Protein AF-A0AA92X6E6-F1 (afdb_monomer)

Mean predicted aligned error: 10.39 Å

Secondary structure (DSSP, 8-state):
-------------S--S--PPPPPHHHHHHHHHHHHHHHHHHSS-EEEEEEEETTEEEEEEEESS-----EEEEEPPTT----TT----EEEE-SHHHHHHHTSTT--S-B------S-HHHHHHHSPP--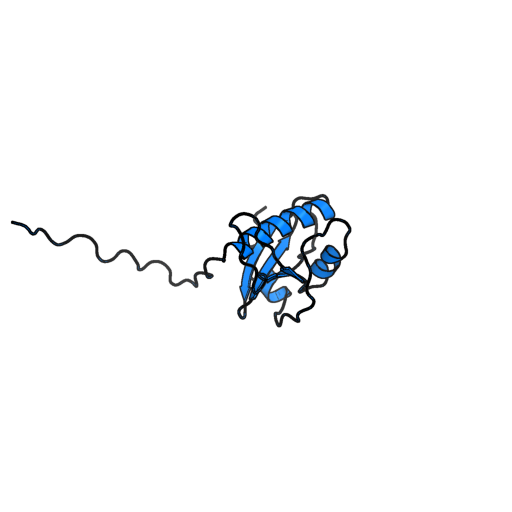-

pLDDT: mean 79.71, std 19.13, range [33.88, 97.06]

Nearest PDB structures (foldseek):
  1dc9-assembly1_A  TM=6.259E-01  e=8.188E+00  Rattus norvegicus
  9bk6-assembly1_A  TM=3.280E-01  e=2.214E+00  synthetic construct
  3cfi-assembly2_D  TM=2.871E-01  e=4.975E+00  Vibrio vulnificus

Radius of gyration: 19.06 Å; Cα contacts (8 Å, |Δi|>4): 184; chains: 1; bounding box: 31×52×62 Å

Structure (mmCIF, N/CA/C/O backbone):
data_AF-A0AA92X6E6-F1
#
_entry.id   AF-A0AA92X6E6-F1
#
loop_
_atom_site.group_PDB
_atom_site.id
_atom_site.type_symbol
_atom_site.label_atom_id
_atom_site.label_alt_id
_atom_site.label_comp_id
_atom_site.label_asym_id
_atom_site.label_entity_id
_atom_site.label_seq_id
_atom_site.pdbx_PDB_ins_code
_atom_site.Cartn_x
_atom_site.Cartn_y
_atom_site.Cartn_z
_atom_site.occupancy
_atom_site.B_iso_or_equiv
_atom_site.auth_seq_id
_atom_site.auth_comp_id
_atom_site.auth_asym_id
_atom_site.auth_atom_id
_atom_site.pdbx_PDB_model_num
ATOM 1 N N . MET A 1 1 ? 3.571 40.885 -46.403 1.00 33.88 1 MET A N 1
ATOM 2 C CA . MET A 1 1 ? 4.384 39.675 -46.140 1.00 33.88 1 MET A CA 1
ATOM 3 C C . MET A 1 1 ? 5.428 40.0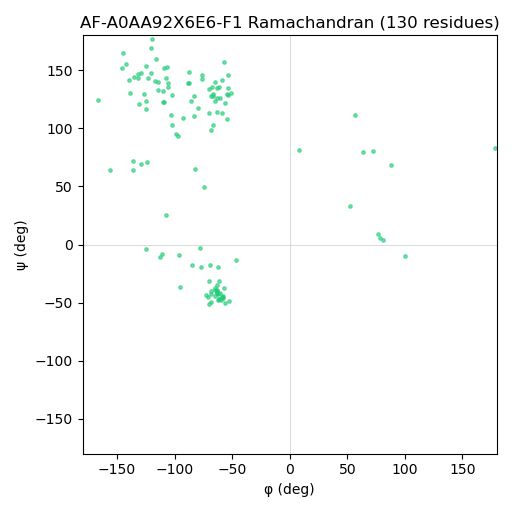42 -45.084 1.00 33.88 1 MET A C 1
ATOM 5 O O . MET A 1 1 ? 6.231 40.914 -45.368 1.00 33.88 1 MET A O 1
ATOM 9 N N . ILE A 1 2 ? 5.147 39.802 -43.792 1.00 38.84 2 ILE A N 1
ATOM 10 C CA . ILE A 1 2 ? 5.682 38.713 -42.924 1.00 38.84 2 ILE A CA 1
ATOM 11 C C . ILE A 1 2 ? 7.232 38.776 -42.904 1.00 38.84 2 ILE A C 1
ATOM 13 O O . ILE A 1 2 ? 7.842 38.629 -43.950 1.00 38.84 2 ILE A O 1
ATOM 17 N N . TYR A 1 3 ? 7.940 39.118 -41.820 1.00 34.66 3 TYR A N 1
ATOM 18 C CA . TYR A 1 3 ? 8.103 38.350 -40.579 1.00 34.66 3 TYR A CA 1
ATOM 19 C C . TYR A 1 3 ? 8.701 39.240 -39.465 1.00 34.66 3 TYR A C 1
ATOM 21 O O . TYR A 1 3 ? 9.809 39.745 -39.616 1.00 34.66 3 TYR A O 1
ATOM 29 N N . LYS A 1 4 ? 8.038 39.353 -38.304 1.00 40.34 4 LYS A N 1
ATOM 30 C CA . LYS A 1 4 ? 8.718 39.616 -37.021 1.00 40.34 4 LYS A CA 1
ATOM 31 C C . LYS A 1 4 ? 8.855 38.272 -36.308 1.00 40.34 4 LYS A C 1
ATOM 33 O O . LYS A 1 4 ? 7.908 37.786 -35.701 1.00 40.34 4 LYS A O 1
ATOM 38 N N . LYS A 1 5 ? 10.013 37.635 -36.471 1.00 50.03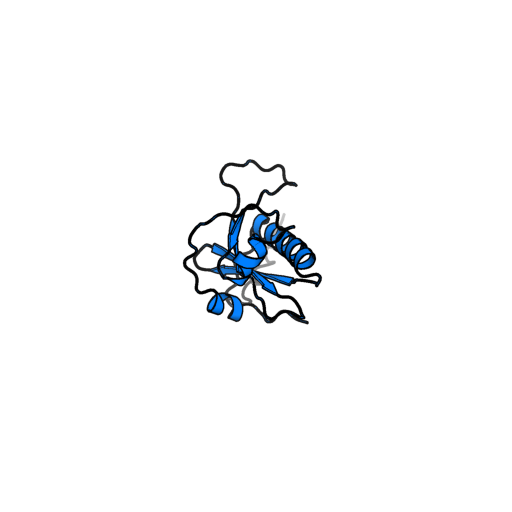 5 LYS A N 1
ATOM 39 C CA . LYS A 1 5 ? 10.411 36.407 -35.778 1.00 50.03 5 LYS A CA 1
ATOM 40 C C . LYS A 1 5 ? 11.373 36.818 -34.674 1.00 50.03 5 LYS A C 1
ATOM 42 O O . LYS A 1 5 ? 12.514 37.107 -34.993 1.00 50.03 5 LYS A O 1
ATOM 47 N N . THR A 1 6 ? 10.903 36.850 -33.433 1.00 48.44 6 THR A N 1
ATOM 48 C CA . THR A 1 6 ? 11.702 36.597 -32.221 1.00 48.44 6 THR A CA 1
ATOM 49 C C . THR A 1 6 ? 10.800 36.767 -31.005 1.00 48.44 6 THR A C 1
ATOM 51 O O . THR A 1 6 ? 10.757 37.807 -30.357 1.00 48.44 6 THR A O 1
ATOM 54 N N . MET A 1 7 ? 10.058 35.716 -30.682 1.00 45.00 7 MET A N 1
ATOM 55 C CA . MET A 1 7 ? 9.628 35.502 -29.309 1.00 45.00 7 MET A CA 1
ATOM 56 C C . MET A 1 7 ? 9.841 34.044 -28.938 1.00 45.00 7 MET A C 1
ATOM 58 O O . MET A 1 7 ? 9.642 33.151 -29.758 1.00 45.00 7 MET A O 1
ATOM 62 N N . ALA A 1 8 ? 10.212 33.881 -27.671 1.00 48.12 8 ALA A N 1
ATOM 63 C CA . ALA A 1 8 ? 10.276 32.649 -26.907 1.00 48.12 8 ALA A CA 1
ATOM 64 C C . ALA A 1 8 ? 11.416 31.690 -27.270 1.00 48.12 8 ALA A C 1
ATOM 66 O O . ALA A 1 8 ? 11.217 30.654 -27.894 1.00 48.12 8 ALA A O 1
ATOM 67 N N . LEU A 1 9 ? 12.606 31.977 -26.749 1.00 48.16 9 LEU A N 1
ATOM 68 C CA . LEU A 1 9 ? 13.471 30.903 -26.277 1.00 48.16 9 LEU A CA 1
ATOM 69 C C . LEU A 1 9 ? 14.146 31.315 -24.971 1.00 48.16 9 LEU A C 1
ATOM 71 O O . LEU A 1 9 ? 14.558 32.460 -24.817 1.00 48.16 9 LEU A O 1
ATOM 75 N N . ALA A 1 10 ? 14.252 30.327 -24.084 1.00 50.19 10 ALA A N 1
ATOM 76 C CA . ALA A 1 10 ? 14.883 30.341 -22.767 1.00 50.19 10 ALA A CA 1
ATOM 77 C C . ALA A 1 10 ? 14.001 30.774 -21.580 1.00 50.19 10 ALA A C 1
ATOM 79 O O . ALA A 1 10 ? 14.264 31.759 -20.901 1.00 50.19 10 ALA A O 1
ATOM 80 N N . ALA A 1 11 ? 13.015 29.938 -21.251 1.00 50.38 11 ALA A N 1
ATOM 81 C CA . ALA A 1 11 ? 12.590 29.756 -19.864 1.00 50.38 11 ALA A CA 1
ATOM 82 C C . ALA A 1 11 ? 12.389 28.259 -19.586 1.00 50.38 11 ALA A C 1
ATOM 84 O O . ALA A 1 11 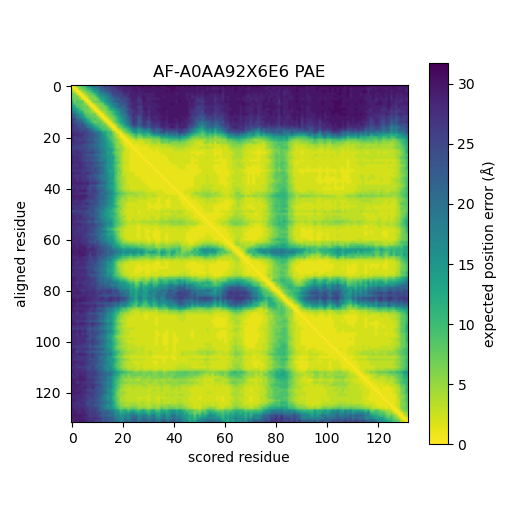? 11.267 27.780 -19.507 1.00 50.38 11 ALA A O 1
ATOM 85 N N . LEU A 1 12 ? 13.485 27.501 -19.500 1.00 45.84 12 LEU A N 1
ATOM 86 C CA . LEU A 1 12 ? 13.479 26.159 -18.903 1.00 45.84 12 LEU A CA 1
ATOM 87 C C . LEU A 1 12 ? 14.889 25.809 -18.417 1.00 45.84 12 LEU A C 1
ATOM 89 O O . LEU A 1 12 ? 15.567 24.919 -18.913 1.00 45.84 12 LEU A O 1
ATOM 93 N N . ALA A 1 13 ? 15.346 26.589 -17.445 1.00 48.22 13 ALA A N 1
ATOM 94 C CA . ALA A 1 13 ? 16.503 26.271 -16.621 1.00 48.22 13 ALA A CA 1
ATOM 95 C C . ALA A 1 13 ? 16.140 26.593 -15.169 1.00 48.22 13 ALA A C 1
ATOM 97 O O . ALA A 1 13 ? 16.676 27.519 -14.569 1.00 48.22 13 ALA A O 1
ATOM 98 N N . ILE A 1 14 ? 15.156 25.873 -14.625 1.00 44.94 14 ILE A N 1
ATOM 99 C CA . ILE A 1 14 ? 14.863 25.894 -13.193 1.00 44.94 14 ILE A CA 1
ATOM 100 C C . ILE A 1 14 ? 14.767 24.438 -12.729 1.00 44.94 14 ILE A C 1
ATOM 102 O O . ILE A 1 14 ? 13.973 23.658 -13.248 1.00 44.94 14 ILE A O 1
ATOM 106 N N . SER A 1 15 ? 15.641 24.111 -11.775 1.00 40.41 15 SER A N 1
ATOM 107 C CA . SER A 1 15 ? 15.634 22.944 -10.883 1.00 40.41 15 SER A CA 1
ATOM 108 C C . SER A 1 15 ? 15.782 21.545 -11.500 1.00 40.41 15 SER A C 1
ATOM 110 O O . SER A 1 15 ? 14.850 20.749 -11.525 1.00 40.41 15 SER A O 1
ATOM 112 N N . LEU A 1 16 ? 17.026 21.179 -11.824 1.00 44.69 16 LEU A N 1
ATOM 113 C CA . LEU A 1 16 ? 17.524 19.792 -11.811 1.00 44.69 16 LEU A CA 1
ATOM 114 C C . LEU A 1 16 ? 17.762 19.298 -10.365 1.00 44.69 16 LEU A C 1
ATOM 116 O O . LEU A 1 16 ? 18.814 18.760 -10.032 1.00 44.69 16 LEU A O 1
ATOM 120 N N . THR A 1 17 ? 16.784 19.479 -9.480 1.00 48.62 17 THR A N 1
ATOM 121 C CA . THR A 1 17 ? 16.716 18.739 -8.213 1.00 48.62 17 THR A CA 1
ATOM 122 C C . THR A 1 17 ? 15.766 17.575 -8.449 1.00 48.62 17 THR A C 1
ATOM 124 O O . THR A 1 17 ? 14.558 17.766 -8.381 1.00 48.62 17 THR A O 1
ATOM 127 N N . GLY A 1 18 ? 16.329 16.420 -8.828 1.00 50.62 18 GLY A N 1
ATOM 128 C CA . GLY A 1 18 ? 15.669 15.125 -9.053 1.00 50.62 18 GLY A CA 1
ATOM 129 C C . GLY A 1 18 ? 14.140 15.131 -9.005 1.00 50.62 18 GLY A C 1
ATOM 130 O O . GLY A 1 18 ? 13.559 14.771 -7.985 1.00 50.62 18 GLY A O 1
ATOM 131 N N . CYS A 1 19 ? 13.485 15.529 -10.099 1.00 55.09 19 CYS A N 1
ATOM 132 C CA . CYS A 1 19 ? 12.039 15.398 -10.206 1.00 55.09 19 CYS A CA 1
ATOM 133 C C . CYS A 1 19 ? 11.692 13.909 -10.159 1.00 55.09 19 CYS A C 1
ATOM 135 O O . CYS A 1 19 ? 12.061 13.147 -11.055 1.00 55.09 19 CYS A O 1
ATOM 137 N N . GLN A 1 20 ? 11.002 13.494 -9.097 1.00 60.25 20 GLN A N 1
ATOM 138 C CA . GLN A 1 20 ? 10.381 12.178 -9.033 1.00 60.25 20 GLN A CA 1
ATOM 139 C C . GLN A 1 20 ? 9.497 12.024 -10.289 1.00 60.25 20 GLN A C 1
ATOM 141 O O . GLN A 1 20 ? 8.819 12.992 -10.652 1.00 60.25 20 GLN A O 1
ATOM 146 N N . PRO A 1 21 ? 9.531 10.878 -10.999 1.00 70.50 21 PRO A N 1
ATOM 147 C CA . PRO A 1 21 ? 8.727 10.704 -12.204 1.00 70.50 21 PRO A CA 1
ATOM 148 C C . PRO A 1 21 ? 7.255 11.000 -11.901 1.00 70.50 21 PRO A C 1
ATOM 150 O O . PRO A 1 21 ? 6.782 10.739 -10.795 1.00 70.50 21 PRO A O 1
ATOM 153 N N . THR A 1 22 ? 6.520 11.558 -12.863 1.00 81.94 22 THR A N 1
ATOM 154 C CA . THR A 1 22 ? 5.072 11.722 -12.704 1.00 81.94 22 THR A CA 1
ATOM 155 C C . THR A 1 22 ? 4.452 10.334 -12.519 1.00 81.94 22 THR A C 1
ATOM 157 O O . THR A 1 22 ? 4.720 9.448 -13.337 1.00 81.94 22 THR A O 1
ATOM 160 N N . PRO A 1 23 ? 3.669 10.099 -11.452 1.00 85.38 23 PRO A N 1
ATOM 161 C CA . PRO A 1 23 ? 3.060 8.797 -11.229 1.00 85.38 23 PRO A CA 1
ATOM 162 C C . PRO A 1 23 ? 2.051 8.484 -12.344 1.00 85.38 23 PRO A C 1
ATOM 164 O O . PRO A 1 23 ? 1.275 9.361 -12.740 1.00 85.38 23 PRO A O 1
ATOM 167 N N . PRO A 1 24 ? 2.004 7.237 -12.831 1.00 86.69 24 PRO A N 1
ATOM 168 C CA . PRO A 1 24 ? 0.878 6.750 -13.618 1.00 86.69 24 PRO A CA 1
ATOM 169 C C . PRO A 1 24 ? -0.451 6.886 -12.856 1.00 86.69 24 PRO A C 1
ATOM 171 O O . PRO A 1 24 ? -0.480 6.885 -11.624 1.00 86.69 24 PRO A O 1
ATOM 174 N N . SER A 1 25 ? -1.576 6.932 -13.573 1.00 84.81 25 SER A N 1
ATOM 175 C CA . SER A 1 25 ? -2.913 7.063 -12.968 1.00 84.81 25 SER A CA 1
ATOM 176 C C . SER A 1 25 ? -3.235 5.948 -11.965 1.00 84.81 25 SER A C 1
ATOM 178 O O . SER A 1 25 ? -3.816 6.223 -10.914 1.00 84.81 25 SER A O 1
ATOM 180 N N . TYR A 1 26 ? -2.806 4.709 -12.235 1.00 86.44 26 TYR A N 1
ATOM 181 C CA . TYR A 1 26 ? -3.031 3.580 -11.328 1.00 86.44 26 TYR A CA 1
ATOM 182 C C . TYR A 1 26 ? -2.363 3.787 -9.960 1.00 86.44 26 TYR A C 1
ATOM 184 O O . TYR A 1 26 ? -2.899 3.338 -8.951 1.00 86.44 26 TYR A O 1
ATOM 192 N N . VAL A 1 27 ? -1.225 4.493 -9.904 1.00 90.50 27 VAL A N 1
ATOM 193 C CA . VAL A 1 27 ? -0.505 4.780 -8.654 1.00 90.50 27 VAL A CA 1
ATOM 194 C C . VAL A 1 27 ? -1.322 5.727 -7.791 1.00 90.50 27 VAL A C 1
ATOM 196 O O . VAL A 1 27 ? -1.573 5.430 -6.627 1.00 90.50 27 VAL A O 1
ATOM 199 N N . SER A 1 28 ? -1.796 6.830 -8.373 1.00 89.50 28 SER A N 1
ATOM 200 C CA . SER A 1 28 ? -2.647 7.798 -7.675 1.00 89.50 28 SER A CA 1
ATOM 201 C C . SER A 1 28 ? -3.950 7.160 -7.185 1.00 89.50 28 SER A C 1
ATOM 203 O O . SER A 1 28 ? -4.354 7.380 -6.043 1.00 89.50 28 SER A O 1
ATOM 205 N N . ASN A 1 29 ? -4.575 6.318 -8.012 1.00 88.75 29 ASN A N 1
ATOM 206 C CA . ASN A 1 29 ? -5.808 5.618 -7.652 1.00 88.75 29 ASN A CA 1
ATOM 207 C C . ASN A 1 29 ? -5.584 4.576 -6.551 1.00 88.75 29 ASN A C 1
ATOM 209 O O . ASN A 1 29 ? -6.371 4.505 -5.608 1.00 88.75 29 ASN A O 1
ATOM 213 N N . ALA A 1 30 ? -4.497 3.804 -6.626 1.00 91.94 30 ALA A N 1
ATOM 214 C C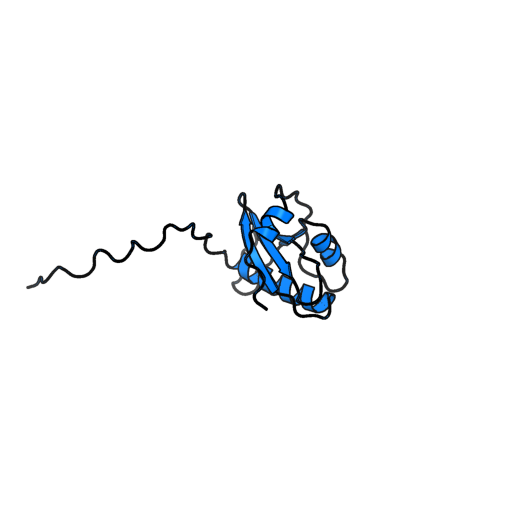A . ALA A 1 30 ? -4.138 2.858 -5.576 1.00 91.94 30 ALA A CA 1
ATOM 215 C C . ALA A 1 30 ? -3.836 3.559 -4.253 1.00 91.94 30 ALA A C 1
ATOM 217 O O . ALA A 1 30 ? -4.294 3.103 -3.210 1.00 91.94 30 ALA A O 1
ATOM 218 N N . ASN A 1 31 ? -3.153 4.702 -4.301 1.00 93.06 31 ASN A N 1
ATOM 219 C CA . ASN A 1 31 ? -2.870 5.515 -3.126 1.00 93.06 31 ASN A CA 1
ATOM 220 C C . ASN A 1 31 ? -4.169 5.983 -2.441 1.00 93.06 31 ASN A C 1
ATOM 222 O O . ASN A 1 31 ? -4.339 5.796 -1.240 1.00 93.06 31 ASN A O 1
ATOM 226 N N . ALA A 1 32 ? -5.132 6.503 -3.211 1.00 92.12 32 ALA A N 1
ATOM 227 C CA . ALA A 1 32 ? -6.430 6.934 -2.686 1.00 92.12 32 ALA A CA 1
ATOM 228 C C . ALA A 1 32 ? -7.272 5.770 -2.123 1.00 92.12 32 ALA A C 1
ATOM 230 O O . ALA A 1 32 ? -7.956 5.917 -1.106 1.00 92.12 32 ALA A O 1
ATOM 231 N N . LEU A 1 33 ? -7.226 4.597 -2.763 1.00 93.38 33 LEU A N 1
ATOM 232 C CA . LEU A 1 33 ? -7.918 3.404 -2.272 1.00 93.38 33 LEU A CA 1
ATOM 233 C C . LEU A 1 33 ? -7.290 2.866 -0.981 1.00 93.38 33 LEU A C 1
ATOM 235 O O . LEU A 1 33 ? -8.030 2.505 -0.064 1.00 93.38 33 LEU A O 1
ATOM 239 N N . LEU A 1 34 ? -5.958 2.867 -0.878 1.00 95.19 34 LEU A N 1
ATOM 240 C CA . LEU A 1 34 ? -5.242 2.514 0.349 1.00 95.19 34 LEU A CA 1
ATOM 241 C C . LEU A 1 34 ? -5.596 3.470 1.491 1.00 95.19 34 LEU A C 1
ATOM 243 O O . LEU A 1 34 ? -5.963 2.993 2.563 1.00 95.19 34 LEU A O 1
ATOM 247 N N . GLU A 1 35 ? -5.589 4.789 1.256 1.00 95.06 35 GLU A N 1
ATOM 248 C CA . GLU A 1 35 ? -6.021 5.778 2.258 1.00 95.06 35 GLU A CA 1
ATOM 249 C C . GLU A 1 35 ? -7.417 5.451 2.789 1.00 95.06 35 GLU A C 1
ATOM 251 O O . GLU A 1 35 ? -7.627 5.400 4.001 1.00 95.06 35 GLU A O 1
ATOM 256 N N . LYS A 1 36 ? -8.371 5.183 1.889 1.00 94.62 36 LYS A N 1
ATOM 257 C CA . LYS A 1 36 ? -9.756 4.875 2.254 1.00 94.62 36 LYS A CA 1
ATOM 258 C C . LYS A 1 36 ? -9.865 3.604 3.098 1.00 94.62 36 LYS A C 1
ATOM 260 O O . LYS A 1 36 ? -10.570 3.611 4.106 1.00 94.62 36 LYS A O 1
ATOM 265 N N . GLN A 1 37 ? -9.212 2.517 2.687 1.00 94.69 37 GLN A N 1
ATOM 266 C CA . GLN A 1 37 ? -9.332 1.229 3.377 1.00 94.69 37 GLN A CA 1
ATOM 267 C C . GLN A 1 37 ? -8.603 1.226 4.715 1.00 94.69 37 GLN A C 1
ATOM 269 O O . GLN A 1 37 ? -9.177 0.795 5.708 1.00 94.69 37 GLN A O 1
ATOM 274 N N . ILE A 1 38 ? -7.391 1.777 4.771 1.00 94.50 38 ILE A N 1
ATOM 275 C CA . ILE A 1 38 ? -6.641 1.909 6.025 1.00 94.50 38 ILE A CA 1
ATOM 276 C C . ILE A 1 38 ? -7.399 2.820 6.985 1.00 94.50 38 ILE A C 1
ATOM 278 O O . ILE A 1 38 ? -7.540 2.465 8.149 1.00 94.50 38 ILE A O 1
ATOM 282 N N . THR A 1 39 ? -7.975 3.925 6.495 1.00 94.25 39 THR A N 1
ATOM 283 C CA . THR A 1 39 ? -8.813 4.800 7.329 1.00 94.25 39 THR A CA 1
ATOM 284 C C . THR A 1 39 ? -9.994 4.050 7.931 1.00 94.25 39 THR A C 1
ATOM 286 O O . THR A 1 39 ? -10.303 4.195 9.110 1.00 94.25 39 THR A O 1
ATOM 289 N N . HIS A 1 40 ? -10.662 3.233 7.118 1.00 93.62 40 HIS A N 1
ATOM 290 C CA . HIS A 1 40 ? -11.797 2.445 7.572 1.00 93.62 40 HIS A CA 1
ATOM 291 C C . HIS A 1 40 ? -11.397 1.391 8.614 1.00 93.62 40 HIS A C 1
ATOM 293 O O . HIS A 1 40 ? -12.080 1.255 9.623 1.00 93.62 40 HIS A O 1
ATOM 299 N N . ILE A 1 41 ? -10.293 0.678 8.381 1.00 93.19 41 ILE A N 1
ATOM 300 C CA . ILE A 1 41 ? -9.803 -0.401 9.248 1.00 93.19 41 ILE A CA 1
ATOM 301 C C . ILE A 1 41 ? -9.250 0.148 10.570 1.00 93.19 41 ILE A C 1
ATOM 303 O O . ILE A 1 41 ? -9.555 -0.390 11.629 1.00 93.19 41 ILE A O 1
ATOM 307 N N . ALA A 1 42 ? -8.445 1.212 10.516 1.00 91.44 42 ALA A N 1
ATOM 308 C CA . ALA A 1 42 ? -7.832 1.822 11.695 1.00 91.44 42 ALA A CA 1
ATOM 309 C C . ALA A 1 42 ? -8.821 2.686 12.500 1.00 91.44 42 ALA A C 1
ATOM 311 O O . ALA A 1 42 ? -8.583 2.965 13.670 1.00 91.44 42 ALA A O 1
ATOM 312 N N . GLY A 1 43 ? -9.933 3.110 11.886 1.00 90.81 43 GLY A N 1
ATOM 313 C CA . GLY A 1 43 ? -10.913 4.006 12.507 1.00 90.81 43 GLY A CA 1
ATOM 314 C C . GLY A 1 43 ? -10.477 5.475 12.558 1.00 90.81 43 GLY A C 1
ATOM 315 O O . GLY A 1 43 ? -11.150 6.294 13.178 1.00 90.81 43 GLY A O 1
ATOM 316 N N . GLU A 1 44 ? -9.380 5.826 11.891 1.00 89.62 44 GLU A N 1
ATOM 317 C CA . GLU A 1 44 ? -8.765 7.154 11.908 1.00 89.62 44 GLU A CA 1
ATOM 318 C C . GLU A 1 44 ? -8.224 7.533 10.528 1.00 89.62 44 GLU A C 1
ATOM 320 O O . GLU A 1 44 ? -7.921 6.677 9.704 1.00 89.62 44 GLU A O 1
ATOM 325 N N . LYS A 1 45 ? -8.100 8.830 10.243 1.00 92.06 45 LYS A N 1
ATOM 326 C CA . LYS A 1 45 ? -7.752 9.295 8.897 1.00 92.06 45 LYS A CA 1
ATOM 327 C C . LYS A 1 45 ? -6.300 8.962 8.541 1.00 92.06 45 LYS A C 1
ATOM 329 O O . LYS A 1 45 ? -5.372 9.571 9.068 1.00 92.06 45 LYS A O 1
ATOM 334 N N . ALA A 1 46 ? -6.123 8.078 7.566 1.00 92.62 46 ALA A N 1
ATOM 335 C CA . ALA A 1 46 ? -4.832 7.772 6.969 1.00 92.62 46 ALA A CA 1
ATOM 336 C C . ALA A 1 46 ? -4.503 8.721 5.805 1.00 92.62 46 ALA A C 1
ATOM 338 O O . ALA A 1 46 ? -5.382 9.186 5.074 1.00 92.62 46 ALA A O 1
ATOM 339 N N . ARG A 1 47 ? -3.211 8.986 5.624 1.00 93.31 47 ARG A N 1
ATOM 340 C CA . ARG A 1 47 ? -2.613 9.705 4.498 1.00 93.31 47 ARG A CA 1
ATOM 341 C C . ARG A 1 47 ? -1.512 8.857 3.896 1.00 93.31 47 ARG A C 1
ATOM 343 O O . ARG A 1 47 ? -0.628 8.408 4.623 1.00 93.31 47 ARG A O 1
ATOM 350 N N . CYS A 1 48 ? -1.550 8.672 2.586 1.00 93.62 48 CYS A N 1
ATOM 351 C CA . CYS A 1 48 ? -0.582 7.871 1.865 1.00 93.62 48 CYS A CA 1
ATOM 352 C C . CYS A 1 48 ? 0.244 8.746 0.923 1.00 93.62 48 CYS A C 1
ATOM 354 O O . CYS A 1 48 ? -0.273 9.579 0.177 1.00 93.62 48 CYS A O 1
ATOM 356 N N . GLN A 1 49 ? 1.556 8.548 0.954 1.00 93.00 49 GLN A N 1
ATOM 357 C CA . GLN A 1 49 ? 2.505 9.176 0.049 1.00 93.00 49 GLN A CA 1
ATOM 358 C C . GLN A 1 49 ? 3.149 8.102 -0.812 1.00 93.00 49 GLN A C 1
ATOM 360 O O . GLN A 1 49 ? 3.509 7.032 -0.316 1.00 93.00 49 GLN A O 1
ATOM 365 N N . TYR A 1 50 ? 3.336 8.402 -2.096 1.00 91.81 50 TYR A N 1
ATOM 366 C CA . TYR A 1 50 ? 3.978 7.481 -3.021 1.00 91.81 50 TYR A CA 1
ATOM 367 C C . TYR A 1 50 ? 5.369 7.947 -3.451 1.00 91.81 50 TYR A C 1
ATOM 369 O O . TYR A 1 50 ? 5.672 9.138 -3.541 1.00 91.81 50 TYR A O 1
ATOM 377 N N . THR A 1 51 ? 6.214 6.976 -3.784 1.00 92.25 51 THR A N 1
ATOM 378 C CA . THR A 1 51 ? 7.515 7.199 -4.413 1.00 92.25 51 THR A CA 1
ATOM 379 C C . THR A 1 51 ? 7.850 6.086 -5.398 1.00 92.25 51 THR A C 1
ATOM 381 O O . THR A 1 51 ? 7.215 5.031 -5.407 1.00 92.25 51 THR A O 1
ATOM 384 N N . SER A 1 52 ? 8.845 6.329 -6.247 1.00 90.94 52 SER A N 1
ATOM 385 C CA . SER A 1 52 ? 9.398 5.330 -7.155 1.00 90.94 52 SER A CA 1
ATOM 386 C C . SER A 1 52 ? 10.797 4.944 -6.689 1.00 90.94 52 SER A C 1
ATOM 388 O O . SER A 1 52 ? 11.678 5.797 -6.563 1.00 90.94 52 SER A O 1
ATOM 390 N N . LYS A 1 53 ? 11.020 3.652 -6.429 1.00 90.19 53 LYS A N 1
ATOM 391 C CA . LYS A 1 53 ? 12.318 3.119 -5.998 1.00 90.19 53 LYS A CA 1
ATOM 392 C C . LYS A 1 53 ? 12.607 1.800 -6.700 1.00 90.19 53 LYS A C 1
ATOM 394 O O . LYS A 1 53 ? 11.779 0.897 -6.692 1.00 90.19 53 LYS A O 1
ATOM 399 N N . ASN A 1 54 ? 13.800 1.674 -7.283 1.00 87.62 54 ASN A N 1
ATOM 400 C CA . ASN A 1 54 ? 14.262 0.458 -7.969 1.00 87.62 54 ASN A CA 1
ATOM 401 C C . ASN A 1 54 ? 13.276 -0.063 -9.040 1.00 87.62 54 ASN A C 1
ATOM 403 O O . ASN A 1 54 ? 13.148 -1.269 -9.223 1.00 87.62 54 ASN A O 1
ATOM 407 N N . GLY A 1 55 ? 12.558 0.837 -9.722 1.00 87.62 55 GLY A N 1
ATOM 408 C CA . GLY A 1 55 ? 11.554 0.479 -10.731 1.00 87.62 55 GLY A CA 1
ATOM 409 C C . GLY A 1 55 ? 10.182 0.080 -10.173 1.00 87.62 55 GLY A C 1
ATOM 410 O O . GLY A 1 55 ? 9.304 -0.280 -10.948 1.00 87.62 55 GLY A O 1
ATOM 411 N N . PHE A 1 56 ? 9.973 0.167 -8.857 1.00 90.81 56 PHE A N 1
ATOM 412 C CA . PHE A 1 56 ? 8.685 -0.085 -8.215 1.00 90.81 56 PHE A CA 1
ATOM 413 C C . PHE A 1 56 ? 8.042 1.217 -7.766 1.00 90.81 56 PHE A C 1
ATOM 415 O O . PHE A 1 56 ? 8.706 2.079 -7.187 1.00 90.81 56 PHE A O 1
ATOM 422 N N . TRP A 1 57 ? 6.734 1.318 -7.970 1.00 93.81 57 TRP A N 1
ATOM 423 C CA . TRP A 1 57 ? 5.915 2.316 -7.301 1.00 93.81 57 TRP A CA 1
ATOM 424 C C . TRP A 1 57 ? 5.529 1.808 -5.922 1.00 93.81 57 TRP A C 1
ATOM 426 O O . TRP A 1 57 ? 5.044 0.687 -5.778 1.00 93.81 57 TRP A O 1
ATOM 436 N N . LEU A 1 58 ? 5.781 2.629 -4.913 1.00 95.25 58 LEU A N 1
ATOM 437 C CA . LEU A 1 58 ? 5.565 2.314 -3.511 1.00 95.25 58 LEU A CA 1
ATOM 438 C C . LEU A 1 58 ? 4.638 3.361 -2.903 1.00 95.25 58 LEU A C 1
ATOM 440 O O . LEU A 1 58 ? 4.765 4.533 -3.239 1.00 95.25 58 LEU A O 1
ATOM 444 N N . SER A 1 59 ? 3.754 2.947 -2.002 1.00 95.75 59 SER A N 1
ATOM 445 C CA . SER A 1 59 ? 2.863 3.803 -1.217 1.00 95.75 59 SER A CA 1
ATOM 446 C C . SER A 1 59 ? 3.066 3.511 0.261 1.00 95.75 59 SER A C 1
ATOM 448 O O . SER A 1 59 ? 2.791 2.394 0.700 1.00 95.75 59 SER A O 1
ATOM 450 N N . ALA A 1 60 ? 3.529 4.501 1.019 1.00 95.31 60 ALA A N 1
ATOM 451 C CA . ALA A 1 60 ? 3.584 4.440 2.473 1.00 95.31 60 ALA A CA 1
ATOM 452 C C . ALA A 1 60 ? 2.427 5.248 3.047 1.00 95.31 60 ALA A C 1
ATOM 454 O O . ALA A 1 60 ? 2.252 6.414 2.690 1.00 95.31 60 ALA A O 1
ATOM 455 N N . CYS A 1 61 ? 1.656 4.643 3.939 1.00 94.19 61 CYS A N 1
ATOM 456 C CA . CYS A 1 61 ? 0.567 5.325 4.621 1.00 94.19 61 CYS A CA 1
ATOM 457 C C . CYS A 1 61 ? 0.933 5.616 6.069 1.00 94.19 61 CYS A C 1
ATOM 459 O O . CYS A 1 61 ? 1.743 4.917 6.657 1.00 94.19 61 CYS A O 1
ATOM 461 N N . SER A 1 62 ? 0.335 6.655 6.629 1.00 90.94 62 SER A N 1
ATOM 462 C CA . SER A 1 62 ? 0.493 7.065 8.024 1.00 90.94 62 SER A CA 1
ATOM 463 C C . SER A 1 62 ? -0.830 7.631 8.523 1.00 90.94 62 SER A C 1
ATOM 465 O O . SER A 1 62 ? -1.610 8.159 7.728 1.00 90.94 62 SER A O 1
ATOM 467 N N . SER A 1 63 ? -1.092 7.536 9.818 1.00 84.38 63 SER A N 1
ATOM 468 C CA . SER A 1 63 ? -2.174 8.264 10.487 1.00 84.38 63 SER A CA 1
ATOM 469 C C . SER A 1 63 ? -1.585 9.157 11.579 1.00 84.38 63 SER A C 1
ATOM 471 O O . SER A 1 63 ? -0.393 9.078 11.879 1.00 84.38 63 SER A O 1
ATOM 473 N N . SER A 1 64 ? -2.392 10.053 12.145 1.00 75.81 64 SER A N 1
ATOM 474 C CA . SER A 1 64 ? -1.923 10.939 13.213 1.00 75.81 64 SER A CA 1
ATOM 475 C C . SER A 1 64 ? -1.659 10.202 14.524 1.00 75.81 64 SER A C 1
ATOM 477 O O . SER A 1 64 ? -0.759 10.619 15.257 1.00 75.81 64 SER A O 1
ATOM 479 N N . ASP A 1 65 ? -2.404 9.126 14.803 1.00 67.38 65 ASP A N 1
ATOM 480 C CA . ASP A 1 65 ? -2.431 8.522 16.136 1.00 67.38 65 ASP A CA 1
ATOM 481 C C . ASP A 1 65 ? -1.765 7.137 16.174 1.00 67.38 65 ASP A C 1
ATOM 483 O O . ASP A 1 65 ? -1.519 6.611 17.262 1.00 67.38 65 ASP A O 1
ATOM 487 N N . THR A 1 66 ? -1.387 6.563 15.022 1.00 68.06 66 THR A N 1
ATOM 488 C CA . THR A 1 66 ? -0.587 5.330 14.977 1.00 68.06 66 THR A CA 1
ATOM 489 C C . THR A 1 66 ? 0.851 5.566 14.540 1.00 68.06 66 THR A C 1
ATOM 491 O O . THR A 1 66 ? 1.161 6.342 13.640 1.00 68.06 66 THR A O 1
ATOM 494 N N . HIS A 1 67 ? 1.755 4.807 15.160 1.00 74.75 67 HIS A N 1
ATOM 495 C CA . HIS A 1 67 ? 3.139 4.678 14.706 1.00 74.75 67 HIS A CA 1
ATOM 496 C C . HIS A 1 67 ? 3.289 3.724 13.509 1.00 74.75 67 HIS A C 1
ATOM 498 O O . HIS A 1 67 ? 4.399 3.558 13.006 1.00 74.75 67 HIS A O 1
ATOM 504 N N . ALA A 1 68 ? 2.200 3.090 13.062 1.00 83.06 68 ALA A N 1
ATOM 505 C CA . ALA A 1 68 ? 2.226 2.172 11.935 1.00 83.06 68 ALA A CA 1
ATOM 506 C C . ALA A 1 68 ? 2.461 2.945 10.634 1.00 83.06 68 ALA A C 1
ATOM 508 O O . ALA A 1 68 ? 1.834 3.972 10.374 1.00 83.06 68 ALA A O 1
ATOM 509 N N . SER A 1 69 ? 3.364 2.439 9.800 1.00 92.06 69 SER A N 1
ATOM 510 C CA . SER A 1 69 ? 3.658 3.016 8.487 1.00 92.06 69 SER A CA 1
ATOM 511 C C . SER A 1 69 ? 3.588 1.933 7.415 1.00 92.06 69 SER A C 1
ATOM 513 O O . SER A 1 69 ? 4.626 1.507 6.895 1.00 92.06 69 SER A O 1
ATOM 515 N N . PRO A 1 70 ? 2.387 1.410 7.100 1.00 95.50 70 PRO A N 1
ATOM 516 C CA . PRO A 1 70 ? 2.256 0.320 6.149 1.00 95.50 70 PRO A CA 1
ATOM 517 C C . PRO A 1 70 ? 2.731 0.754 4.761 1.00 95.50 70 PRO A C 1
ATOM 519 O O . PRO A 1 70 ? 2.284 1.760 4.206 1.00 95.50 70 PRO A O 1
ATOM 522 N N . LEU A 1 71 ? 3.657 -0.031 4.213 1.00 96.81 71 LEU A N 1
ATOM 523 C CA . LEU A 1 71 ? 4.285 0.187 2.919 1.00 96.81 71 LEU A CA 1
ATOM 524 C C . LEU A 1 71 ? 3.823 -0.875 1.920 1.00 96.81 71 LEU A C 1
ATOM 526 O O . LEU A 1 71 ? 4.040 -2.073 2.117 1.00 96.81 71 LEU A O 1
ATOM 530 N N . PHE A 1 72 ? 3.246 -0.429 0.810 1.00 97.06 72 PHE A N 1
ATOM 531 C CA . PHE A 1 72 ? 2.755 -1.282 -0.268 1.00 97.06 72 PHE A CA 1
ATOM 532 C C . PHE A 1 72 ? 3.516 -1.006 -1.558 1.00 97.06 72 PHE A C 1
ATOM 534 O O . PHE A 1 72 ? 3.778 0.147 -1.889 1.00 97.06 72 PHE A O 1
ATOM 541 N N . ALA A 1 73 ? 3.824 -2.049 -2.323 1.00 96.38 73 ALA A N 1
ATOM 542 C CA . ALA A 1 73 ? 4.183 -1.909 -3.727 1.00 96.38 73 ALA A CA 1
ATOM 543 C C . ALA A 1 73 ? 2.922 -1.967 -4.590 1.00 96.38 73 ALA A C 1
ATOM 545 O O . ALA A 1 73 ? 2.029 -2.768 -4.318 1.00 96.38 73 ALA A O 1
ATOM 546 N N . LEU A 1 74 ? 2.859 -1.114 -5.610 1.00 94.69 74 LEU A N 1
ATOM 547 C CA . LEU A 1 74 ? 1.677 -0.877 -6.432 1.00 94.69 74 LEU A CA 1
ATOM 548 C C . LEU A 1 74 ? 1.876 -1.444 -7.835 1.00 94.69 74 LEU A C 1
ATOM 550 O O . LEU A 1 74 ? 2.883 -1.156 -8.489 1.00 94.69 74 LEU A O 1
ATOM 554 N N . PHE A 1 75 ? 0.886 -2.187 -8.315 1.00 90.62 75 PHE A N 1
ATOM 555 C CA . PHE A 1 75 ? 0.930 -2.841 -9.615 1.00 90.62 75 PHE A CA 1
ATOM 556 C C . PHE A 1 75 ? -0.347 -2.597 -10.406 1.00 90.62 75 PHE A C 1
ATOM 558 O O . PHE A 1 75 ? -1.457 -2.599 -9.867 1.00 90.62 75 PHE A O 1
ATOM 565 N N . GLU A 1 76 ? -0.161 -2.442 -11.709 1.00 86.06 76 GLU A N 1
ATOM 566 C CA . GLU A 1 76 ? -1.231 -2.515 -12.688 1.00 86.06 76 GLU A CA 1
ATOM 567 C C . GLU A 1 76 ? -1.419 -3.985 -13.124 1.00 86.06 76 GLU A C 1
ATOM 569 O O . GLU A 1 76 ? -0.430 -4.703 -13.296 1.00 86.06 76 GLU A O 1
ATOM 574 N N . PRO A 1 77 ? -2.662 -4.464 -13.283 1.00 74.25 77 PRO A N 1
ATOM 575 C CA . PRO A 1 77 ? -2.971 -5.736 -13.921 1.00 74.25 77 PRO A CA 1
ATOM 576 C C . PRO A 1 77 ? -2.394 -5.799 -15.335 1.00 74.25 77 PRO A C 1
ATOM 578 O O . PRO A 1 77 ? -2.773 -5.011 -16.200 1.00 74.25 77 PRO A O 1
ATOM 581 N N . GLU A 1 78 ? -1.544 -6.782 -15.613 1.00 65.25 78 GLU A N 1
ATOM 582 C CA . GLU A 1 78 ? -1.134 -7.055 -16.990 1.00 65.25 78 GLU A CA 1
ATOM 583 C C . GLU A 1 78 ? -2.327 -7.597 -17.802 1.00 65.25 78 GLU A C 1
ATOM 585 O O . GLU A 1 78 ? -3.077 -8.457 -17.338 1.00 65.25 78 GLU A O 1
ATOM 590 N N . GLY A 1 79 ? -2.512 -7.101 -19.030 1.00 56.56 79 GLY A N 1
ATOM 591 C CA . GLY A 1 79 ? -3.467 -7.665 -19.995 1.00 56.56 79 GLY A CA 1
ATOM 592 C C . GLY A 1 79 ? -4.945 -7.305 -19.794 1.00 56.56 79 GLY A C 1
ATOM 593 O O . GLY A 1 79 ? -5.787 -7.801 -20.541 1.00 56.56 79 GLY A O 1
ATOM 594 N N . VAL A 1 80 ? -5.286 -6.430 -18.844 1.00 58.47 80 VAL A N 1
ATOM 595 C CA . VAL A 1 80 ? -6.658 -5.919 -18.697 1.00 58.47 80 VAL A CA 1
ATOM 596 C C . VAL A 1 80 ? -6.788 -4.618 -19.487 1.00 58.47 80 VAL A C 1
ATOM 598 O O . VAL A 1 80 ? -6.251 -3.590 -19.088 1.00 58.47 80 VAL A O 1
ATOM 601 N N . MET A 1 81 ? -7.518 -4.639 -20.607 1.00 47.25 81 MET A N 1
ATOM 602 C CA . MET A 1 81 ? -7.987 -3.402 -21.240 1.00 47.25 81 MET A CA 1
ATOM 603 C C . MET A 1 81 ? -9.006 -2.748 -20.309 1.00 47.25 81 MET A C 1
ATOM 605 O O . MET A 1 81 ? -10.143 -3.204 -20.196 1.00 47.25 81 MET A O 1
ATOM 609 N N . GLN A 1 82 ? -8.589 -1.705 -19.605 1.00 52.28 82 GLN A N 1
ATOM 610 C CA . GLN A 1 82 ? -9.452 -1.012 -18.663 1.00 52.28 82 GLN A CA 1
ATOM 611 C C . GLN A 1 82 ? -10.272 0.050 -19.396 1.00 52.28 82 GLN A C 1
ATOM 613 O O . GLN A 1 82 ? -9.728 0.934 -20.056 1.00 52.28 82 GLN A O 1
ATOM 618 N N . ALA A 1 83 ? -11.598 -0.034 -19.272 1.00 50.94 83 ALA A N 1
ATOM 619 C CA . ALA A 1 83 ? -12.445 1.135 -19.468 1.00 50.94 83 ALA A CA 1
ATOM 620 C C . ALA A 1 83 ? -12.064 2.149 -18.379 1.00 50.94 83 ALA A C 1
ATOM 622 O O . ALA A 1 83 ? -11.890 1.753 -17.226 1.00 50.94 83 ALA A O 1
ATOM 623 N N . SER A 1 84 ? -11.902 3.415 -18.765 1.00 49.28 84 SER A N 1
ATOM 624 C CA . SER A 1 84 ? -11.219 4.511 -18.049 1.00 49.28 84 SER A CA 1
ATOM 625 C C . SER A 1 84 ? -11.549 4.708 -16.564 1.00 49.28 84 SER A C 1
ATOM 627 O O . SER A 1 84 ? -10.815 5.410 -15.873 1.00 49.28 84 SER A O 1
ATOM 629 N N . ASP A 1 85 ? -12.611 4.080 -16.066 1.00 46.09 85 ASP A N 1
ATOM 630 C CA . ASP A 1 85 ? -13.206 4.372 -14.766 1.00 46.09 85 ASP A CA 1
ATOM 631 C C . ASP A 1 85 ? -13.035 3.224 -13.752 1.00 46.09 85 ASP A C 1
ATOM 633 O O . ASP A 1 85 ? -13.255 3.427 -12.561 1.00 46.09 85 ASP A O 1
ATOM 637 N N . ASN A 1 86 ? -12.585 2.037 -14.186 1.00 53.72 86 ASN A N 1
ATOM 638 C CA . ASN A 1 86 ? -12.348 0.874 -13.321 1.00 53.72 86 ASN A CA 1
ATOM 639 C C . ASN A 1 86 ? -10.906 0.377 -13.462 1.00 53.72 86 ASN A C 1
ATOM 641 O O . ASN A 1 86 ? -10.643 -0.693 -14.017 1.00 53.72 86 ASN A O 1
ATOM 645 N N . LEU A 1 87 ? -9.965 1.167 -12.936 1.00 63.84 87 LEU A N 1
ATOM 646 C CA . LEU A 1 87 ? -8.584 0.724 -12.785 1.00 63.84 87 LEU A CA 1
ATOM 647 C C . LEU A 1 87 ? -8.520 -0.375 -11.721 1.00 63.84 87 LEU A C 1
ATOM 649 O O . LEU A 1 87 ? -8.517 -0.103 -10.521 1.00 63.84 87 LEU A O 1
ATOM 653 N N . ALA A 1 88 ? -8.496 -1.631 -12.167 1.00 74.25 88 ALA A N 1
ATOM 654 C CA . ALA A 1 88 ? -8.099 -2.738 -11.315 1.00 74.25 88 ALA A CA 1
ATOM 655 C C . ALA A 1 88 ? -6.644 -2.500 -10.889 1.00 74.25 88 ALA A C 1
ATOM 657 O O . ALA A 1 88 ? -5.812 -2.086 -11.694 1.00 74.25 88 ALA A O 1
ATOM 658 N N . ILE A 1 89 ? -6.363 -2.712 -9.609 1.00 87.69 89 ILE A N 1
ATOM 659 C CA . ILE A 1 89 ? -5.060 -2.486 -8.987 1.00 87.69 89 ILE A CA 1
ATOM 660 C C . ILE A 1 89 ? -4.692 -3.713 -8.163 1.00 87.69 89 ILE A C 1
ATOM 662 O O . ILE A 1 89 ? -5.563 -4.361 -7.580 1.00 87.69 89 ILE A O 1
ATOM 666 N N . PHE A 1 90 ? -3.401 -4.009 -8.094 1.00 90.44 90 PHE A N 1
ATOM 667 C CA . PHE A 1 90 ? -2.859 -5.004 -7.181 1.00 90.44 90 PHE A CA 1
ATOM 668 C C . PHE A 1 90 ? -1.852 -4.347 -6.252 1.00 90.44 90 PHE A C 1
ATOM 670 O O . PHE A 1 90 ? -1.122 -3.433 -6.648 1.00 90.44 90 PHE A O 1
ATOM 677 N N . VAL A 1 91 ? -1.776 -4.848 -5.025 1.00 94.69 91 VAL A N 1
ATOM 678 C CA . VAL A 1 91 ? -0.757 -4.420 -4.069 1.00 94.69 91 VAL A CA 1
ATOM 679 C C . VAL A 1 91 ? 0.041 -5.597 -3.548 1.00 94.69 91 VAL A C 1
ATOM 681 O O . VAL A 1 91 ? -0.443 -6.726 -3.481 1.00 94.69 91 VAL A O 1
ATOM 684 N N . THR A 1 92 ? 1.268 -5.320 -3.133 1.00 96.25 92 THR A N 1
ATOM 685 C CA . THR A 1 92 ? 2.085 -6.272 -2.385 1.00 96.25 92 THR A CA 1
ATOM 686 C C . THR A 1 92 ? 2.548 -5.629 -1.087 1.00 96.25 92 THR A C 1
ATOM 688 O O . THR A 1 92 ? 3.181 -4.571 -1.151 1.00 96.25 92 THR A O 1
ATOM 691 N N . PRO A 1 93 ? 2.271 -6.224 0.087 1.00 96.88 93 PRO A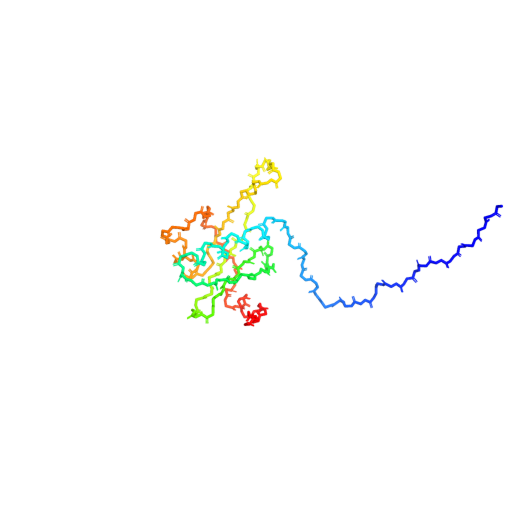 N 1
ATOM 692 C CA . PRO A 1 93 ? 2.754 -5.687 1.352 1.00 96.88 93 PRO A CA 1
ATOM 693 C C . PRO A 1 93 ? 4.279 -5.828 1.445 1.00 96.88 93 PRO A C 1
ATOM 695 O O . PRO A 1 93 ? 4.830 -6.914 1.248 1.00 96.88 93 PRO A O 1
ATOM 698 N N . VAL A 1 94 ? 4.968 -4.726 1.741 1.00 96.62 94 VAL A N 1
ATOM 699 C CA . VAL A 1 94 ? 6.439 -4.661 1.798 1.00 96.62 94 VAL A CA 1
ATOM 700 C C . VAL A 1 94 ? 6.957 -4.843 3.228 1.00 96.62 94 VAL A C 1
ATOM 702 O O . VAL A 1 94 ? 7.984 -5.494 3.417 1.00 96.62 94 VAL A O 1
ATOM 705 N N . ASN A 1 95 ? 6.248 -4.321 4.232 1.00 95.25 95 ASN A N 1
ATOM 706 C CA . ASN A 1 95 ? 6.583 -4.449 5.656 1.00 95.25 95 ASN A CA 1
ATOM 707 C C . ASN A 1 95 ? 5.474 -5.156 6.461 1.00 95.25 95 ASN A C 1
ATOM 709 O O . ASN A 1 95 ? 4.429 -5.515 5.915 1.00 95.25 95 ASN A O 1
ATOM 713 N N . GLU A 1 96 ? 5.720 -5.385 7.757 1.00 95.19 96 GLU A N 1
ATOM 714 C CA . GLU A 1 96 ? 4.768 -6.076 8.642 1.00 95.19 96 GLU A CA 1
ATOM 715 C C . GLU A 1 96 ? 3.464 -5.304 8.841 1.00 95.19 96 GLU A C 1
ATOM 717 O O . GLU A 1 96 ? 2.398 -5.909 8.793 1.00 95.19 96 GLU A O 1
ATOM 722 N N . ASP A 1 97 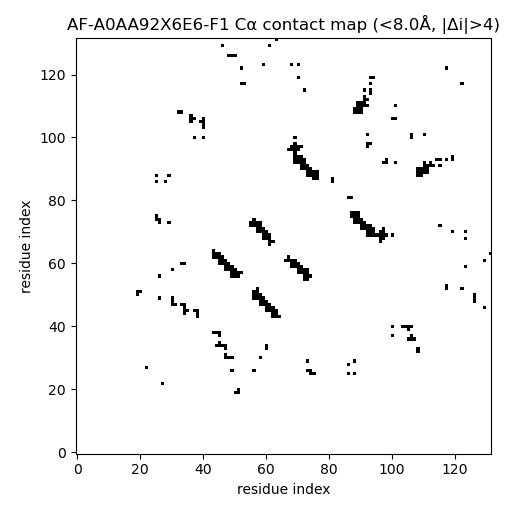? 3.519 -3.977 8.968 1.00 95.12 97 ASP A N 1
ATOM 723 C CA . ASP A 1 97 ? 2.313 -3.153 9.089 1.00 95.12 97 ASP A CA 1
ATOM 724 C C . ASP A 1 97 ? 1.400 -3.337 7.870 1.00 95.12 97 ASP A C 1
ATOM 726 O O . ASP A 1 97 ? 0.197 -3.564 8.004 1.00 95.12 97 ASP A O 1
ATOM 730 N N . ALA A 1 98 ? 1.966 -3.314 6.658 1.00 96.00 98 ALA A N 1
ATOM 731 C CA . ALA A 1 98 ? 1.195 -3.579 5.448 1.00 96.00 98 ALA A CA 1
ATOM 732 C C . ALA A 1 98 ? 0.614 -4.996 5.449 1.00 96.00 98 ALA A C 1
ATOM 734 O O . ALA A 1 98 ? -0.555 -5.170 5.106 1.00 96.00 98 ALA A O 1
ATOM 735 N N . ARG A 1 99 ? 1.390 -6.007 5.872 1.00 96.25 99 ARG A N 1
ATOM 736 C CA . ARG A 1 99 ? 0.885 -7.383 6.007 1.00 96.25 99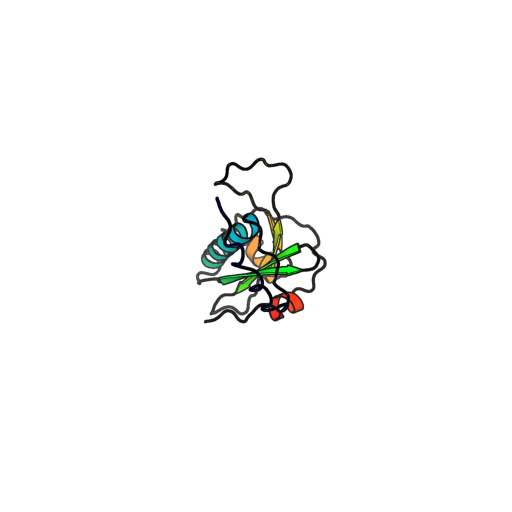 ARG A CA 1
ATOM 737 C C . ARG A 1 99 ? -0.296 -7.451 6.974 1.00 96.25 99 ARG A C 1
ATOM 739 O O . ARG A 1 99 ? -1.310 -8.052 6.626 1.00 96.25 99 ARG A O 1
ATOM 746 N N . TYR A 1 100 ? -0.205 -6.790 8.124 1.00 95.50 100 TYR A N 1
ATOM 747 C CA . TYR A 1 100 ? -1.294 -6.712 9.092 1.00 95.50 100 TYR A CA 1
ATOM 748 C C . TYR A 1 100 ? -2.572 -6.148 8.460 1.00 95.50 100 TYR A C 1
ATOM 750 O O . TYR A 1 100 ? -3.619 -6.790 8.549 1.00 95.50 100 TYR A O 1
ATOM 758 N N . PHE A 1 101 ? -2.486 -5.009 7.760 1.00 95.06 101 PHE A N 1
ATOM 759 C CA . PHE A 1 101 ? -3.647 -4.391 7.107 1.00 95.06 101 PHE A CA 1
ATOM 760 C C . PHE A 1 101 ? -4.255 -5.279 6.017 1.00 95.06 101 PHE A C 1
ATOM 762 O O . PHE A 1 101 ? -5.476 -5.380 5.947 1.00 95.06 101 PHE A O 1
ATOM 769 N N . THR A 1 102 ? -3.439 -5.982 5.218 1.00 95.94 102 THR A N 1
ATOM 770 C CA . THR A 1 102 ? -3.956 -6.904 4.183 1.00 95.94 102 THR A CA 1
ATOM 771 C C . THR A 1 102 ? -4.777 -8.070 4.733 1.00 95.94 102 THR A C 1
ATOM 773 O O . THR A 1 102 ? -5.530 -8.688 3.986 1.00 95.94 102 THR A O 1
ATOM 776 N N . GLN A 1 103 ? -4.629 -8.387 6.021 1.00 96.19 103 GLN A N 1
ATOM 777 C CA . GLN A 1 103 ? -5.342 -9.476 6.689 1.00 96.19 103 GLN A CA 1
ATOM 778 C C . GLN A 1 103 ? -6.599 -9.002 7.428 1.00 96.19 103 GLN A C 1
ATOM 780 O O . GLN A 1 103 ? -7.371 -9.834 7.904 1.00 96.19 103 GLN A O 1
ATOM 785 N N . GLN A 1 104 ? -6.812 -7.687 7.549 1.00 96.00 104 GLN A N 1
ATOM 786 C CA . GLN A 1 104 ? -7.955 -7.159 8.282 1.00 96.00 104 GLN A CA 1
ATOM 787 C C . GLN A 1 104 ? -9.254 -7.294 7.476 1.00 96.00 104 GLN A C 1
ATOM 789 O O . GLN A 1 104 ? -9.266 -7.055 6.261 1.00 96.00 104 GLN A O 1
ATOM 794 N N . PRO A 1 105 ? -10.383 -7.596 8.142 1.00 93.94 105 PRO A N 1
ATOM 795 C CA . PRO A 1 105 ? -11.697 -7.448 7.534 1.00 93.94 105 PRO A CA 1
ATOM 796 C C . PRO A 1 105 ? -11.878 -6.021 6.997 1.00 93.94 105 PRO A C 1
ATOM 798 O O . PRO A 1 105 ? -11.644 -5.049 7.709 1.00 93.94 105 PRO A O 1
ATOM 801 N N . GLY A 1 106 ? -12.291 -5.892 5.736 1.00 91.00 106 GLY A N 1
ATOM 802 C CA . GLY A 1 106 ? -12.468 -4.594 5.074 1.00 91.00 106 GLY A CA 1
ATOM 803 C C . GLY A 1 106 ? -11.321 -4.187 4.146 1.00 91.00 106 GLY A C 1
ATOM 804 O O . GLY A 1 106 ? -11.499 -3.257 3.357 1.00 91.00 106 GLY A O 1
ATOM 805 N N . PHE A 1 107 ? -10.197 -4.911 4.156 1.00 94.62 107 PHE A N 1
ATOM 806 C CA . PHE A 1 107 ? -9.200 -4.792 3.096 1.00 94.62 107 PHE A CA 1
ATOM 807 C C . PHE A 1 107 ? -9.657 -5.592 1.871 1.00 94.62 107 PHE A C 1
ATOM 809 O O . PHE A 1 107 ? -9.834 -6.807 1.941 1.00 94.62 107 PHE A O 1
ATOM 816 N N . THR A 1 108 ? -9.890 -4.918 0.746 1.00 92.50 108 THR A N 1
ATOM 817 C CA . THR A 1 108 ? -10.462 -5.535 -0.469 1.00 92.50 108 THR A CA 1
ATOM 818 C C . THR A 1 108 ? -9.615 -5.342 -1.718 1.00 92.50 108 THR A C 1
ATOM 820 O O . THR A 1 108 ? -9.953 -5.889 -2.767 1.00 92.50 108 THR A O 1
ATOM 823 N N . ILE A 1 109 ? -8.514 -4.586 -1.634 1.00 92.38 109 ILE A N 1
ATOM 824 C CA . ILE A 1 109 ? -7.579 -4.475 -2.756 1.00 92.38 109 ILE A CA 1
ATOM 825 C C . ILE A 1 109 ? -6.921 -5.847 -2.972 1.00 92.38 109 ILE A C 1
ATOM 827 O O . ILE A 1 109 ? -6.383 -6.407 -2.016 1.00 92.38 109 ILE A O 1
ATOM 831 N N . PRO A 1 110 ? -6.926 -6.398 -4.199 1.00 91.88 110 PRO A N 1
ATOM 832 C CA . PRO A 1 110 ? -6.243 -7.650 -4.499 1.00 91.88 110 PRO A CA 1
ATOM 833 C C . PRO A 1 110 ? -4.762 -7.634 -4.096 1.00 91.88 110 PRO A C 1
ATOM 835 O O . PRO A 1 110 ? -4.004 -6.734 -4.471 1.00 91.88 110 PRO A O 1
ATOM 838 N N . VAL A 1 111 ? -4.342 -8.658 -3.350 1.00 93.25 111 VAL A N 1
ATOM 839 C CA . VAL A 1 111 ? -2.981 -8.778 -2.813 1.00 93.25 111 VAL A CA 1
ATOM 840 C C . VAL A 1 111 ? -2.191 -9.825 -3.587 1.00 93.25 111 VAL A C 1
ATOM 842 O O . VAL A 1 111 ? -2.679 -10.926 -3.835 1.00 93.25 111 VAL A O 1
ATOM 845 N N . THR A 1 112 ? -0.943 -9.507 -3.925 1.00 91.06 112 THR A N 1
ATOM 846 C CA . THR A 1 112 ? 0.017 -10.469 -4.481 1.00 91.06 112 THR A CA 1
ATOM 847 C C . THR A 1 112 ? 1.202 -10.656 -3.540 1.00 91.06 112 THR A C 1
ATOM 849 O O . THR A 1 112 ? 1.479 -9.825 -2.677 1.00 91.06 112 THR A O 1
ATOM 852 N N . THR A 1 113 ? 1.921 -11.765 -3.699 1.00 83.12 113 THR A N 1
ATOM 853 C CA . THR A 1 113 ? 3.006 -12.186 -2.795 1.00 83.12 113 THR A CA 1
ATOM 854 C C . THR A 1 113 ? 4.402 -12.022 -3.404 1.00 83.12 113 THR A C 1
ATOM 856 O O . THR A 1 113 ? 5.356 -12.693 -3.012 1.00 83.12 113 THR A O 1
ATOM 859 N N . ARG A 1 114 ? 4.561 -11.106 -4.368 1.00 85.69 114 ARG A N 1
ATOM 860 C CA . ARG A 1 114 ? 5.849 -10.856 -5.035 1.00 85.69 114 ARG A CA 1
ATOM 861 C C . ARG A 1 114 ? 6.884 -10.264 -4.069 1.00 85.69 114 ARG A C 1
ATOM 863 O O . ARG A 1 114 ? 6.650 -9.241 -3.440 1.00 85.69 114 ARG A O 1
ATOM 870 N N . LYS A 1 115 ? 8.090 -10.832 -4.011 1.00 87.69 115 LYS A N 1
ATOM 871 C CA . LYS A 1 115 ? 9.183 -10.232 -3.229 1.00 87.69 115 LYS A CA 1
ATOM 872 C C . LYS A 1 115 ? 9.592 -8.878 -3.823 1.00 87.69 115 LYS A C 1
ATOM 874 O O . LYS A 1 115 ? 9.989 -8.816 -4.986 1.00 87.69 115 LYS A O 1
ATOM 879 N N . ILE A 1 116 ? 9.540 -7.821 -3.012 1.00 92.88 116 ILE A N 1
ATOM 880 C CA . ILE A 1 116 ? 9.954 -6.465 -3.394 1.00 92.88 116 ILE A CA 1
ATOM 881 C C . ILE A 1 116 ? 11.334 -6.182 -2.779 1.00 92.88 116 ILE A C 1
ATOM 883 O O . ILE A 1 116 ? 11.443 -6.113 -1.555 1.00 92.88 116 ILE A O 1
ATOM 887 N N . PRO A 1 117 ? 12.409 -6.059 -3.579 1.00 91.69 117 PRO A N 1
ATOM 888 C CA . PRO A 1 117 ? 13.773 -5.896 -3.076 1.00 91.69 117 PRO A CA 1
ATOM 889 C C . PRO A 1 117 ? 14.060 -4.430 -2.707 1.00 91.69 117 PRO A C 1
ATOM 891 O O . PRO A 1 117 ? 14.878 -3.756 -3.337 1.00 91.69 117 PRO A O 1
ATOM 894 N N . VAL A 1 118 ? 13.357 -3.920 -1.696 1.00 91.88 118 VAL A N 1
ATOM 895 C CA . VAL A 1 118 ? 13.526 -2.558 -1.172 1.00 91.88 118 VAL A CA 1
ATOM 896 C C . VAL A 1 118 ? 13.697 -2.587 0.344 1.00 91.88 118 VAL A C 1
ATOM 898 O O . VAL A 1 118 ? 13.135 -3.441 1.025 1.00 91.88 118 VAL A O 1
ATOM 901 N N . ASN A 1 119 ? 14.482 -1.651 0.877 1.00 93.38 119 ASN A N 1
ATOM 902 C CA . ASN A 1 119 ? 14.567 -1.416 2.316 1.00 93.38 119 ASN A CA 1
ATOM 903 C C . ASN A 1 119 ? 13.393 -0.509 2.719 1.00 93.38 119 ASN A C 1
ATOM 905 O O . ASN A 1 119 ? 13.361 0.654 2.314 1.00 93.38 119 ASN A O 1
ATOM 909 N N . ALA A 1 120 ? 12.431 -1.056 3.466 1.00 91.81 120 ALA A N 1
ATOM 910 C CA . ALA A 1 120 ? 11.205 -0.353 3.836 1.00 91.81 120 ALA A CA 1
ATOM 911 C C . ALA A 1 120 ? 11.481 0.910 4.665 1.00 91.81 120 ALA A C 1
ATOM 913 O O . ALA A 1 120 ? 10.981 1.977 4.317 1.00 91.81 120 ALA A O 1
ATOM 914 N N . ASP A 1 121 ? 12.337 0.818 5.683 1.00 91.25 121 ASP A N 1
ATOM 915 C CA . ASP A 1 121 ? 12.655 1.940 6.574 1.00 91.25 121 ASP A CA 1
ATOM 916 C C . ASP A 1 121 ? 13.330 3.080 5.815 1.00 91.25 121 ASP A C 1
ATOM 918 O O . ASP A 1 121 ? 12.997 4.249 5.991 1.00 91.25 121 ASP A O 1
ATOM 922 N N . ALA A 1 122 ? 14.254 2.749 4.909 1.00 91.50 122 ALA A N 1
ATOM 923 C CA . ALA A 1 122 ? 14.907 3.746 4.068 1.00 91.50 122 ALA A CA 1
ATOM 924 C C . ALA A 1 122 ? 13.910 4.462 3.142 1.00 91.50 122 ALA A C 1
ATOM 926 O O . ALA A 1 122 ? 14.074 5.651 2.877 1.00 91.50 122 ALA A O 1
ATOM 927 N N . VAL A 1 123 ? 12.887 3.755 2.647 1.00 91.25 123 VAL A N 1
ATOM 928 C CA . VAL A 1 123 ? 11.822 4.357 1.832 1.00 91.25 123 VAL A CA 1
ATOM 929 C C . VAL A 1 123 ? 10.945 5.262 2.690 1.00 91.25 123 VAL A C 1
ATOM 931 O O . VAL A 1 123 ? 10.771 6.424 2.334 1.00 91.25 123 VAL A O 1
ATOM 934 N N . ILE A 1 124 ? 10.448 4.772 3.826 1.00 90.19 124 ILE A N 1
ATOM 935 C CA . ILE A 1 124 ? 9.574 5.532 4.731 1.00 90.19 124 ILE A CA 1
ATOM 936 C C . ILE A 1 124 ? 10.268 6.820 5.194 1.00 90.19 124 ILE A C 1
ATOM 938 O O . ILE A 1 124 ? 9.693 7.896 5.080 1.00 90.19 124 ILE A O 1
ATOM 942 N N . ASN A 1 125 ? 11.539 6.738 5.598 1.00 88.81 125 ASN A N 1
ATOM 943 C CA . ASN A 1 125 ? 12.322 7.898 6.037 1.00 88.81 125 ASN A CA 1
ATOM 944 C C . ASN A 1 125 ? 12.674 8.882 4.908 1.00 88.81 125 ASN A C 1
ATOM 946 O O . ASN A 1 125 ? 13.076 10.009 5.185 1.00 88.81 125 ASN A O 1
ATOM 950 N N . SER A 1 126 ? 12.576 8.462 3.642 1.00 87.06 126 SER A N 1
ATOM 951 C CA . SER A 1 126 ? 12.819 9.340 2.489 1.00 87.06 126 SER A CA 1
ATOM 952 C C . SER A 1 126 ? 11.590 10.146 2.070 1.00 87.06 126 SER A C 1
ATOM 954 O O . SER A 1 126 ? 11.726 11.125 1.336 1.00 87.06 126 SER A O 1
ATOM 956 N N . LEU A 1 127 ? 10.401 9.732 2.513 1.00 82.94 127 LEU A N 1
ATOM 957 C CA . LEU A 1 127 ? 9.163 10.452 2.254 1.00 82.94 127 LEU A CA 1
ATOM 958 C C . LEU A 1 127 ? 9.089 11.673 3.170 1.00 82.94 127 LEU A C 1
ATOM 960 O O . LEU A 1 127 ? 9.582 11.657 4.300 1.00 82.94 127 LEU A O 1
ATOM 964 N N . ALA A 1 128 ? 8.496 12.758 2.671 1.00 67.25 128 ALA A N 1
ATOM 965 C C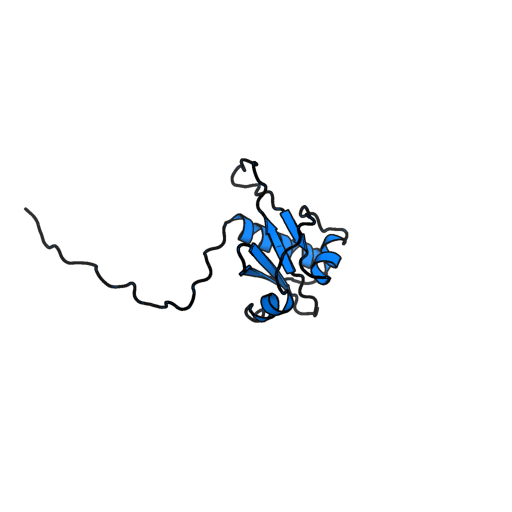A . ALA A 1 128 ? 8.321 13.952 3.482 1.00 67.25 128 ALA A CA 1
ATOM 966 C C . ALA A 1 128 ? 7.495 13.591 4.731 1.00 67.25 128 ALA A C 1
ATOM 968 O O . ALA A 1 128 ? 6.541 12.812 4.615 1.00 67.25 128 ALA A O 1
ATOM 969 N N . PRO A 1 129 ? 7.804 14.153 5.915 1.00 62.75 129 PRO A N 1
ATOM 970 C CA . PRO A 1 129 ? 6.954 13.969 7.084 1.00 62.75 129 PRO A CA 1
ATOM 971 C C . PRO A 1 129 ? 5.519 14.313 6.695 1.00 62.75 129 PRO A C 1
ATOM 973 O O . PRO A 1 129 ? 5.301 15.357 6.076 1.00 62.75 129 PRO A O 1
ATOM 976 N N . ALA A 1 130 ? 4.556 13.441 7.006 1.00 55.66 130 ALA A N 1
ATOM 977 C CA . ALA A 1 130 ? 3.152 13.749 6.777 1.00 55.66 130 ALA A CA 1
ATOM 978 C C . ALA A 1 130 ? 2.846 15.083 7.472 1.00 55.66 130 ALA A C 1
ATOM 980 O O . ALA A 1 130 ? 2.887 15.184 8.699 1.00 55.66 130 ALA A O 1
ATOM 981 N N . THR A 1 131 ? 2.650 16.137 6.681 1.00 45.88 131 THR A N 1
ATOM 982 C CA . THR A 1 131 ? 2.277 17.455 7.188 1.00 45.88 131 THR A CA 1
ATOM 983 C C . THR A 1 131 ? 0.962 17.294 7.941 1.00 45.88 131 THR A C 1
ATOM 985 O O . THR A 1 131 ? -0.040 16.913 7.329 1.00 45.88 131 THR A O 1
ATOM 988 N N . ARG A 1 132 ? 1.030 17.503 9.261 1.00 44.06 132 ARG A N 1
ATOM 989 C CA . ARG A 1 132 ? -0.095 17.486 10.202 1.00 44.06 132 ARG A CA 1
ATOM 990 C C . ARG A 1 132 ? -1.161 18.501 9.812 1.00 44.06 132 ARG A C 1
ATOM 992 O O . ARG A 1 132 ? -0.769 19.619 9.408 1.00 44.06 132 ARG A O 1
#

Foldseek 3Di:
DDDPDDDDDDDDDPDPPDDFPDDDPQLVVVQVVCQVQCCVQVVFGKHWDWGADPNWIKIWIDGPPDPQTWIKTKDFDPPDPDDPPDGQIEIETQDPSVVVSCPTPRNDRHYDHDHDPDDPVVVVVVDDPPDD

Solvent-accessible surface area (backbone atoms only — not comparable to full-atom values): 8459 Å² total; per-residue (Å²): 134,88,82,92,84,86,79,88,84,88,90,83,89,77,76,96,65,81,77,74,76,83,74,57,70,66,54,58,51,48,39,55,51,49,23,52,36,50,17,64,64,72,72,46,73,38,50,53,50,74,52,77,55,97,92,38,42,35,34,39,32,37,40,91,88,48,93,55,60,29,26,30,37,58,41,74,61,82,91,63,87,60,63,95,84,59,77,67,53,35,35,21,58,70,41,68,52,20,46,55,51,66,70,39,83,76,54,75,75,48,74,50,89,70,88,71,99,67,64,61,67,65,50,62,72,68,47,76,77,81,81,127

Sequence (132 aa):
MIYKKTMALAALAISLTGCQPTPPSYVSNANALLEKQITHIAGEKARCQYTSKNGFWLSACSSSDTHASPLFALFEPEGVMQASDNLAIFVTPVNEDARYFTQQPGFTIPVTTRKIPVNADAVINSLAPATR

Organism: NCBI:txid2338073